Protein AF-D6PQS9-F1 (afdb_monomer_lite)

pLDDT: mean 86.81, std 10.28, range [48.81, 96.69]

Structure (mmCIF, N/CA/C/O backbone):
data_AF-D6PQS9-F1
#
_entry.id   AF-D6PQS9-F1
#
loop_
_atom_site.group_PDB
_atom_site.id
_atom_site.type_symbol
_atom_site.label_atom_id
_atom_site.label_alt_id
_atom_site.label_comp_id
_atom_site.label_asym_id
_atom_site.label_entity_id
_atom_site.label_seq_id
_atom_site.pdbx_PDB_ins_code
_atom_site.Cartn_x
_atom_site.Cartn_y
_atom_site.Cartn_z
_atom_site.occupancy
_atom_site.B_iso_or_equiv
_atom_site.auth_seq_id
_atom_site.auth_comp_id
_atom_site.auth_asym_id
_atom_site.auth_atom_id
_atom_site.pdbx_PDB_model_num
ATOM 1 N N . GLU A 1 1 ? -2.571 2.523 -13.203 1.00 84.38 1 GLU A N 1
ATOM 2 C CA . GLU A 1 1 ? -1.664 1.346 -13.172 1.00 84.38 1 GLU A CA 1
ATOM 3 C C . GLU A 1 1 ? -0.987 1.138 -11.820 1.00 84.38 1 GLU A C 1
ATOM 5 O O . GLU A 1 1 ? -1.383 0.202 -11.141 1.00 84.38 1 GLU A O 1
ATOM 10 N N . ALA A 1 2 ? 0.010 1.940 -11.409 1.00 90.00 2 ALA A N 1
ATOM 11 C CA . ALA A 1 2 ? 0.721 1.693 -10.142 1.00 90.00 2 ALA A CA 1
ATOM 12 C C . ALA A 1 2 ? -0.235 1.700 -8.936 1.00 90.00 2 ALA A C 1
ATOM 14 O O . ALA A 1 2 ? -0.229 0.766 -8.142 1.00 90.00 2 ALA A O 1
ATOM 15 N N . TYR A 1 3 ? -1.112 2.706 -8.867 1.00 93.56 3 TYR A N 1
ATOM 16 C CA . TYR A 1 3 ? -2.167 2.815 -7.857 1.00 93.56 3 TYR A CA 1
ATOM 17 C C . TYR A 1 3 ? -3.055 1.561 -7.791 1.00 93.56 3 TYR A C 1
ATOM 19 O O . TYR A 1 3 ? -3.141 0.922 -6.744 1.00 93.56 3 TYR A O 1
ATOM 27 N N . ASP A 1 4 ? -3.636 1.151 -8.921 1.00 94.06 4 ASP A N 1
ATOM 28 C CA . ASP A 1 4 ? -4.520 -0.022 -8.996 1.00 94.06 4 ASP A CA 1
ATOM 29 C C . ASP A 1 4 ? -3.786 -1.323 -8.659 1.00 94.06 4 ASP A C 1
ATOM 31 O O . ASP A 1 4 ? -4.332 -2.201 -7.995 1.00 94.06 4 ASP A O 1
ATOM 35 N N . SER A 1 5 ? -2.522 -1.431 -9.075 1.00 94.19 5 SER A N 1
ATOM 36 C CA . SER A 1 5 ? -1.673 -2.588 -8.785 1.00 94.19 5 SER A CA 1
ATOM 37 C C . SER A 1 5 ? -1.367 -2.692 -7.294 1.00 94.19 5 SER A C 1
ATOM 39 O O . SER A 1 5 ? -1.403 -3.789 -6.746 1.00 94.19 5 SER A O 1
ATOM 41 N N . ILE A 1 6 ? -1.109 -1.567 -6.617 1.00 95.69 6 ILE A N 1
ATOM 42 C CA . ILE A 1 6 ? -0.911 -1.524 -5.161 1.00 95.69 6 ILE A CA 1
ATOM 43 C C . ILE A 1 6 ? -2.211 -1.884 -4.438 1.00 95.69 6 ILE A C 1
ATOM 45 O O . ILE A 1 6 ? -2.184 -2.688 -3.508 1.00 95.69 6 ILE A O 1
ATOM 49 N N . LYS A 1 7 ? -3.350 -1.331 -4.874 1.00 95.69 7 LYS A N 1
ATOM 50 C CA . LYS A 1 7 ? -4.673 -1.654 -4.320 1.00 95.69 7 LYS A CA 1
ATOM 51 C C . LYS A 1 7 ? -4.958 -3.151 -4.424 1.00 95.69 7 LYS A C 1
ATOM 53 O O . LYS A 1 7 ? -5.260 -3.789 -3.419 1.00 95.69 7 LYS A O 1
ATOM 58 N N . HIS A 1 8 ? -4.782 -3.724 -5.613 1.00 94.19 8 HIS A N 1
ATOM 59 C CA . HIS A 1 8 ? -4.947 -5.156 -5.845 1.00 94.19 8 HIS A CA 1
ATOM 60 C C . HIS A 1 8 ? -3.976 -5.992 -4.997 1.00 94.19 8 HIS A C 1
ATOM 62 O O . HIS A 1 8 ? -4.395 -6.942 -4.339 1.00 94.19 8 HIS A O 1
ATOM 68 N N . LEU A 1 9 ? -2.694 -5.612 -4.952 1.00 95.00 9 LEU A N 1
ATOM 69 C CA . LEU A 1 9 ? -1.676 -6.287 -4.147 1.00 95.00 9 LEU A CA 1
ATOM 70 C C . LEU A 1 9 ? -2.082 -6.345 -2.670 1.00 95.00 9 LEU A C 1
ATOM 72 O O . LEU A 1 9 ? -2.135 -7.431 -2.099 1.00 95.00 9 LEU A O 1
ATOM 76 N N . LEU A 1 10 ? -2.397 -5.200 -2.061 1.00 94.94 10 LEU A N 1
ATOM 77 C CA . LEU A 1 10 ? -2.740 -5.121 -0.641 1.00 94.94 10 LEU A CA 1
ATOM 78 C C . LEU A 1 10 ? -3.997 -5.933 -0.310 1.00 94.94 10 LEU A C 1
ATOM 80 O O . LEU A 1 10 ? -4.000 -6.674 0.670 1.00 94.94 10 LEU A O 1
ATOM 84 N N . LEU A 1 11 ? -5.030 -5.858 -1.153 1.00 93.88 11 LEU A N 1
ATOM 85 C CA . LEU A 1 11 ? -6.258 -6.634 -0.964 1.00 93.88 11 LEU A CA 1
ATOM 86 C C . LEU A 1 11 ? -6.045 -8.140 -1.168 1.00 93.88 11 LEU A C 1
ATOM 88 O O . LEU A 1 11 ? -6.743 -8.938 -0.554 1.00 93.88 11 LEU A O 1
ATOM 92 N N . SER A 1 12 ? -5.079 -8.543 -1.995 1.00 92.31 12 SER A N 1
ATOM 93 C CA . SER A 1 12 ? -4.787 -9.959 -2.251 1.00 92.31 12 SER A CA 1
ATOM 94 C C . SER A 1 12 ? -3.942 -10.634 -1.162 1.00 92.31 12 SER A C 1
ATOM 96 O O . SER A 1 12 ? -4.096 -11.833 -0.935 1.00 92.31 12 SER A O 1
ATOM 98 N N . ILE A 1 13 ? -3.064 -9.888 -0.477 1.00 92.69 13 ILE A N 1
ATOM 99 C CA . ILE A 1 13 ? -2.200 -10.437 0.586 1.00 92.69 13 ILE A CA 1
ATOM 100 C C . ILE A 1 13 ? -2.856 -10.401 1.970 1.00 92.69 13 ILE A C 1
ATOM 102 O O . ILE A 1 13 ? -2.297 -10.951 2.920 1.00 92.69 13 ILE A O 1
ATOM 106 N N . ILE A 1 14 ? -4.018 -9.758 2.106 1.00 92.75 14 ILE A N 1
ATOM 107 C CA . ILE A 1 14 ? -4.758 -9.631 3.365 1.00 92.75 14 ILE A CA 1
ATOM 108 C C . ILE A 1 14 ? -6.064 -10.403 3.250 1.00 92.75 14 ILE A C 1
ATOM 110 O O . ILE A 1 14 ? -6.834 -10.213 2.311 1.00 92.75 14 ILE A O 1
ATOM 114 N N . LYS A 1 15 ? -6.312 -11.274 4.227 1.00 92.25 15 LYS A N 1
ATOM 115 C CA . LYS A 1 15 ? -7.519 -12.098 4.320 1.00 92.25 15 LYS A CA 1
ATOM 116 C C . LYS A 1 15 ? -8.781 -11.231 4.269 1.00 92.25 15 LYS A C 1
ATOM 118 O O . LYS A 1 15 ? -8.892 -10.254 4.996 1.00 92.25 15 LYS A O 1
ATOM 123 N N . THR A 1 16 ? -9.736 -11.606 3.424 1.00 88.69 16 THR A N 1
ATOM 124 C CA . THR A 1 16 ? -10.962 -10.835 3.145 1.00 88.69 16 THR A CA 1
ATOM 125 C C . THR A 1 16 ? -11.873 -10.645 4.357 1.00 88.69 16 THR A C 1
ATOM 127 O O . THR A 1 16 ? -12.639 -9.692 4.415 1.00 88.69 16 THR A O 1
ATOM 130 N N . ASP A 1 17 ? -11.806 -11.559 5.318 1.00 86.19 17 ASP A N 1
ATOM 131 C CA . ASP A 1 17 ? -12.649 -11.645 6.509 1.00 86.19 17 ASP A CA 1
ATOM 132 C C . ASP A 1 17 ? -12.051 -10.938 7.740 1.00 86.19 17 ASP A C 1
ATOM 134 O O . ASP A 1 17 ? -12.473 -11.199 8.865 1.00 86.19 17 ASP A O 1
ATOM 138 N N . THR A 1 18 ? -11.081 -10.034 7.550 1.00 90.56 18 THR A N 1
ATOM 139 C CA . THR A 1 18 ? -10.434 -9.309 8.656 1.00 90.56 18 THR A CA 1
ATOM 140 C C . THR A 1 18 ? -10.713 -7.807 8.650 1.00 90.56 18 THR A C 1
ATOM 142 O O . THR A 1 18 ? -11.067 -7.202 7.631 1.00 90.56 18 THR A O 1
ATOM 145 N N . GLU A 1 19 ? -10.535 -7.178 9.816 1.00 90.62 19 GLU A N 1
ATOM 146 C CA . GLU A 1 19 ? -10.692 -5.728 9.970 1.00 90.62 19 GLU A CA 1
ATOM 147 C C . GLU A 1 19 ? -9.679 -4.967 9.105 1.00 90.62 19 GLU A C 1
ATOM 149 O O . GLU A 1 19 ? -10.027 -3.960 8.497 1.00 90.62 19 GLU A O 1
ATOM 154 N N . GLU A 1 20 ? -8.456 -5.484 8.953 1.00 92.19 20 GLU A N 1
ATOM 155 C CA . GLU A 1 20 ? -7.412 -4.887 8.115 1.00 92.19 20 GLU A CA 1
ATOM 156 C C . GLU A 1 20 ? -7.814 -4.782 6.642 1.00 92.19 20 GLU A C 1
ATOM 158 O O . GLU A 1 20 ? -7.518 -3.777 5.991 1.00 92.19 20 GLU A O 1
ATOM 163 N N . HIS A 1 21 ? -8.509 -5.793 6.113 1.00 93.88 21 HIS A N 1
ATOM 164 C CA . HIS A 1 21 ? -9.005 -5.762 4.738 1.00 93.88 21 HIS A CA 1
ATOM 165 C C . HIS A 1 21 ? -10.070 -4.676 4.559 1.00 93.88 21 HIS A C 1
ATOM 167 O O . HIS A 1 21 ? -10.064 -3.944 3.565 1.00 93.88 21 HIS A O 1
ATOM 173 N N . SER A 1 22 ? -10.949 -4.531 5.554 1.00 92.94 22 SER A N 1
ATOM 174 C CA . SER A 1 22 ? -11.975 -3.485 5.574 1.00 92.94 22 SER A CA 1
ATOM 175 C C . SER A 1 22 ? -11.343 -2.093 5.645 1.00 92.94 22 SER A C 1
ATOM 177 O O . SER A 1 22 ? -11.665 -1.243 4.820 1.00 92.94 22 SER A O 1
ATOM 179 N N . ILE A 1 23 ? -10.376 -1.891 6.547 1.00 93.56 23 ILE A N 1
ATOM 180 C CA . ILE A 1 23 ? -9.624 -0.636 6.705 1.00 93.56 23 ILE A CA 1
ATOM 181 C C . ILE A 1 23 ? -8.978 -0.216 5.381 1.00 93.56 23 ILE A C 1
ATOM 183 O O . ILE A 1 23 ? -9.107 0.932 4.959 1.00 93.56 23 ILE A O 1
ATOM 187 N N . ILE A 1 24 ? -8.300 -1.139 4.694 1.00 94.62 24 ILE A N 1
ATOM 188 C CA . ILE A 1 24 ? -7.637 -0.837 3.418 1.00 94.62 24 ILE A CA 1
ATOM 189 C C . ILE A 1 24 ? -8.651 -0.517 2.324 1.00 94.62 24 ILE A C 1
ATOM 191 O O . ILE A 1 24 ? -8.446 0.423 1.556 1.00 94.62 24 ILE A O 1
ATOM 195 N N . THR A 1 25 ? -9.752 -1.264 2.266 1.00 95.62 25 THR A N 1
ATOM 196 C CA . THR A 1 25 ? -10.827 -1.021 1.298 1.00 95.62 25 THR A CA 1
ATOM 197 C C . THR A 1 25 ? -11.406 0.379 1.470 1.00 95.62 25 THR A C 1
ATOM 199 O O . THR A 1 25 ? -11.477 1.138 0.503 1.00 95.62 25 THR A O 1
ATOM 202 N N . VAL A 1 26 ? -11.755 0.739 2.705 1.00 95.38 26 VAL A N 1
ATOM 203 C CA . VAL A 1 26 ? -12.267 2.061 3.072 1.00 95.38 26 VAL A CA 1
ATOM 204 C C . VAL A 1 26 ? -11.253 3.149 2.729 1.00 95.38 26 VAL A C 1
ATOM 206 O O . VAL A 1 26 ? -11.604 4.142 2.097 1.00 95.38 26 VAL A O 1
ATOM 209 N N . PHE A 1 27 ? -9.980 2.955 3.071 1.00 95.50 27 PHE A N 1
ATOM 210 C CA . PHE A 1 27 ? -8.940 3.941 2.794 1.00 95.50 27 PHE A CA 1
ATOM 211 C C . PHE A 1 27 ? -8.792 4.231 1.292 1.00 95.50 27 PHE A C 1
ATOM 213 O O . PHE A 1 27 ? -8.753 5.393 0.884 1.00 95.50 27 PHE A O 1
ATOM 220 N N . PHE A 1 28 ? -8.781 3.196 0.444 1.00 96.62 28 PHE A N 1
ATOM 221 C CA . PHE A 1 28 ? -8.762 3.388 -1.009 1.00 96.62 28 PHE A CA 1
ATOM 222 C C . PHE A 1 28 ? -10.045 4.039 -1.533 1.00 96.62 28 PHE A C 1
ATOM 224 O O . PHE A 1 28 ? -9.963 4.885 -2.418 1.00 96.62 28 PHE A O 1
ATOM 231 N N . GLN A 1 29 ? -11.215 3.712 -0.977 1.00 96.25 29 GLN A N 1
ATOM 232 C CA . GLN A 1 29 ? -12.464 4.396 -1.331 1.00 96.25 29 GLN A CA 1
ATOM 233 C C . GLN A 1 29 ? -12.408 5.890 -0.996 1.00 96.25 29 GLN A C 1
ATOM 235 O O . GLN A 1 29 ? -12.844 6.708 -1.800 1.00 96.25 29 GLN A O 1
ATOM 240 N N . MET A 1 30 ? -11.834 6.271 0.148 1.00 94.81 30 MET A N 1
ATOM 241 C CA . MET A 1 30 ? -11.650 7.681 0.506 1.00 94.81 30 MET A CA 1
ATOM 242 C C . MET A 1 30 ? -10.723 8.403 -0.476 1.00 94.81 30 MET A C 1
ATOM 244 O O . MET A 1 30 ? -11.009 9.537 -0.864 1.00 94.81 30 MET A O 1
ATOM 248 N N . ILE A 1 31 ? -9.639 7.750 -0.908 1.00 95.81 31 ILE A N 1
ATOM 249 C CA . ILE A 1 31 ? -8.761 8.291 -1.952 1.00 95.81 31 ILE A CA 1
ATOM 250 C C . ILE A 1 31 ? -9.547 8.471 -3.255 1.00 95.81 31 ILE A C 1
ATOM 252 O O . ILE A 1 31 ? -9.572 9.582 -3.785 1.00 95.81 31 ILE A O 1
ATOM 256 N N . ASP A 1 32 ? -10.234 7.427 -3.725 1.00 96.62 32 ASP A N 1
ATOM 257 C CA . ASP A 1 32 ? -11.019 7.443 -4.965 1.00 96.62 32 ASP A CA 1
ATOM 258 C C . ASP A 1 32 ? -12.062 8.581 -4.944 1.00 96.62 32 ASP A C 1
ATOM 260 O O . ASP A 1 32 ? -12.127 9.384 -5.876 1.00 96.62 32 ASP A O 1
ATOM 264 N N . LEU A 1 33 ? -12.811 8.724 -3.845 1.00 96.69 33 LEU A N 1
ATOM 265 C CA . LEU A 1 33 ? -13.798 9.793 -3.654 1.00 96.69 33 LEU A CA 1
ATOM 266 C C . LEU A 1 33 ? -13.162 11.186 -3.634 1.00 96.69 33 LEU A C 1
ATOM 268 O O . LEU A 1 33 ? -13.712 12.126 -4.212 1.00 96.69 33 LEU A O 1
ATOM 272 N N . SER A 1 34 ? -12.001 11.342 -2.992 1.00 95.69 34 SER A N 1
ATOM 273 C CA . SER A 1 34 ? -11.293 12.627 -2.954 1.00 95.69 34 SER A CA 1
ATOM 274 C C . SER A 1 34 ? -10.763 13.049 -4.328 1.00 95.69 34 SER A C 1
ATOM 276 O O . SER A 1 34 ? -10.749 14.242 -4.629 1.00 95.69 34 SER A O 1
ATOM 278 N N . ILE A 1 35 ? -10.364 12.085 -5.168 1.00 94.88 35 ILE A N 1
ATOM 279 C CA . ILE A 1 35 ? -9.941 12.324 -6.552 1.00 94.88 35 ILE A CA 1
ATOM 280 C C . ILE A 1 35 ? -11.155 12.713 -7.394 1.00 94.88 35 ILE A C 1
ATOM 282 O O . ILE A 1 35 ? -11.113 13.736 -8.071 1.00 94.88 35 ILE A O 1
ATOM 286 N N . GLN A 1 36 ? -12.249 11.949 -7.304 1.00 96.44 36 GLN A N 1
ATOM 287 C CA . GLN A 1 36 ? -13.500 12.237 -8.019 1.00 96.44 36 GLN A CA 1
ATOM 288 C C . GLN A 1 36 ? -14.084 13.605 -7.655 1.00 96.44 36 GLN A C 1
ATOM 290 O O . GLN A 1 36 ? -14.639 14.285 -8.509 1.00 96.44 36 GLN A O 1
ATOM 295 N N . SER A 1 37 ? -13.939 14.014 -6.395 1.00 96.31 37 SER A N 1
ATOM 296 C CA . SER A 1 37 ? -14.409 15.311 -5.898 1.00 96.31 37 SER A CA 1
ATOM 297 C C . SER A 1 37 ? -13.386 16.442 -6.082 1.00 96.31 37 SER A C 1
ATOM 299 O O . SER A 1 37 ? -13.583 17.518 -5.524 1.00 96.31 37 SER A O 1
ATOM 301 N N . GLU A 1 38 ? -12.269 16.196 -6.779 1.00 94.56 38 GLU A N 1
ATOM 302 C CA . GLU A 1 38 ? -11.183 17.160 -7.035 1.00 94.56 38 GLU A CA 1
ATOM 303 C C . GLU A 1 38 ? -10.578 17.802 -5.767 1.00 94.56 38 GLU A C 1
ATOM 305 O O . GLU A 1 38 ? -10.017 18.899 -5.787 1.00 94.56 38 GLU A O 1
ATOM 310 N N . ASN A 1 39 ? -10.657 17.107 -4.631 1.00 94.81 39 ASN A N 1
ATOM 311 C CA . ASN A 1 39 ? -10.220 17.607 -3.327 1.00 94.81 39 ASN A CA 1
ATOM 312 C C . ASN A 1 39 ? -9.005 16.858 -2.763 1.00 94.81 39 ASN A C 1
ATOM 314 O O . ASN A 1 39 ? -8.602 17.132 -1.636 1.00 94.81 39 ASN A O 1
ATOM 318 N N . PHE A 1 40 ? -8.374 15.973 -3.542 1.00 94.44 40 PHE A N 1
ATOM 319 C CA . PHE A 1 40 ? -7.239 15.152 -3.099 1.00 94.44 40 PHE A CA 1
ATOM 320 C C . PHE A 1 40 ? -6.146 15.955 -2.371 1.00 94.44 40 PHE A C 1
ATOM 322 O O . PHE A 1 40 ? -5.771 15.601 -1.260 1.00 94.44 40 PHE A O 1
ATOM 329 N N . VAL A 1 41 ? -5.684 17.075 -2.941 1.00 94.00 41 VAL A N 1
ATOM 330 C CA . VAL A 1 41 ? -4.609 17.911 -2.356 1.00 94.00 41 VAL A CA 1
ATOM 331 C C . VAL A 1 41 ? -5.060 18.657 -1.092 1.00 94.00 41 VAL A C 1
ATOM 333 O O . VAL A 1 41 ? -4.236 19.043 -0.268 1.00 94.00 41 VAL A O 1
ATOM 336 N N . LYS A 1 42 ? -6.370 18.862 -0.912 1.00 94.44 42 LYS A N 1
ATOM 337 C CA . LYS A 1 42 ? -6.920 19.445 0.320 1.00 94.44 42 LYS A CA 1
ATOM 338 C C . LYS A 1 42 ? -7.016 18.388 1.417 1.00 94.44 42 LYS A C 1
ATOM 340 O O . LYS A 1 42 ? -6.674 18.662 2.562 1.00 94.44 42 LYS A O 1
ATOM 345 N N . THR A 1 43 ? -7.449 17.179 1.063 1.00 93.62 43 THR A N 1
ATOM 346 C CA . THR A 1 43 ? -7.646 16.065 1.998 1.00 93.62 43 THR A CA 1
ATOM 347 C C . THR A 1 43 ? -6.327 15.425 2.436 1.00 93.62 43 THR A C 1
ATOM 349 O O . THR A 1 43 ? -6.186 15.057 3.605 1.00 93.62 43 THR A O 1
ATOM 352 N N . PHE A 1 44 ? -5.361 15.308 1.522 1.00 95.94 44 PHE A N 1
ATOM 353 C CA . PHE A 1 44 ? -4.125 14.558 1.721 1.00 95.94 44 PHE A CA 1
ATOM 354 C C . PHE A 1 44 ? -2.863 15.393 1.504 1.00 95.94 44 PHE A C 1
ATOM 356 O O . PHE A 1 44 ? -2.758 16.228 0.605 1.00 95.94 44 PHE A O 1
ATOM 363 N N . ARG A 1 45 ? -1.851 15.067 2.304 1.00 94.56 45 ARG A N 1
ATOM 364 C CA . ARG A 1 45 ? -0.511 15.643 2.290 1.00 94.56 45 ARG A CA 1
ATOM 365 C C . ARG A 1 45 ? 0.351 15.013 1.208 1.00 94.56 45 ARG A C 1
ATOM 367 O O . ARG A 1 45 ? 0.974 13.966 1.399 1.00 94.56 45 ARG A O 1
ATOM 374 N N . VAL A 1 46 ? 0.399 15.681 0.059 1.00 93.44 46 VAL A N 1
ATOM 375 C CA . VAL A 1 46 ? 1.187 15.267 -1.115 1.00 93.44 46 VAL A CA 1
ATOM 376 C C . VAL A 1 46 ? 2.690 15.195 -0.796 1.00 93.44 46 VAL A C 1
ATOM 378 O O . VAL A 1 46 ? 3.395 14.358 -1.356 1.00 93.44 46 VAL A O 1
ATOM 381 N N . ASP A 1 47 ? 3.175 15.989 0.165 1.00 93.50 47 ASP A N 1
ATOM 382 C CA . ASP A 1 47 ? 4.556 15.963 0.669 1.00 93.50 47 ASP A CA 1
ATOM 383 C C . ASP A 1 47 ? 4.959 14.621 1.301 1.00 93.50 47 ASP A C 1
ATOM 385 O O . ASP A 1 47 ? 6.148 14.313 1.376 1.00 93.50 47 ASP A O 1
ATOM 389 N N . LEU A 1 48 ? 3.993 13.790 1.708 1.00 94.50 48 LEU A N 1
ATOM 390 C CA . LEU A 1 48 ? 4.256 12.453 2.239 1.00 94.50 48 LEU A CA 1
ATOM 391 C C . LEU A 1 48 ? 4.198 11.329 1.209 1.00 94.50 48 LEU A C 1
ATOM 393 O O . LEU A 1 48 ? 4.589 10.204 1.536 1.00 94.50 48 LEU A O 1
ATOM 397 N N . LEU A 1 49 ? 3.785 11.602 -0.031 1.00 93.00 49 LEU A N 1
ATOM 398 C CA . LEU A 1 49 ? 3.803 10.591 -1.089 1.00 93.00 49 LEU A CA 1
ATOM 399 C C . LEU A 1 49 ? 5.189 9.958 -1.297 1.00 93.00 49 LEU A C 1
ATOM 401 O O . LEU A 1 49 ? 5.227 8.736 -1.422 1.00 93.00 49 LEU A O 1
ATOM 405 N N . PRO A 1 50 ? 6.323 10.693 -1.255 1.00 93.12 50 PRO A N 1
ATOM 406 C CA . PRO A 1 50 ? 7.649 10.077 -1.344 1.00 93.12 50 PRO A CA 1
ATOM 407 C C . PRO A 1 50 ? 7.909 9.052 -0.232 1.00 93.12 50 PRO A C 1
ATOM 409 O O . PRO A 1 50 ? 8.411 7.963 -0.491 1.00 93.12 50 PRO A O 1
ATOM 412 N N . LYS A 1 51 ? 7.493 9.349 1.004 1.00 94.69 51 LYS A N 1
ATOM 413 C CA . LYS A 1 51 ? 7.656 8.444 2.152 1.00 94.69 51 LYS A CA 1
ATOM 414 C C . LYS A 1 51 ? 6.770 7.200 2.032 1.00 94.69 51 LYS A C 1
ATOM 416 O O . LYS A 1 51 ? 7.198 6.088 2.352 1.00 94.69 51 LYS A O 1
ATOM 421 N N . ILE A 1 52 ? 5.533 7.376 1.565 1.00 95.12 52 ILE A N 1
ATOM 422 C CA . ILE A 1 52 ? 4.617 6.267 1.265 1.00 95.12 52 ILE A CA 1
ATOM 423 C C . ILE A 1 52 ? 5.213 5.394 0.160 1.00 95.12 52 ILE A C 1
ATOM 425 O O . ILE A 1 52 ? 5.271 4.175 0.302 1.00 95.12 52 ILE A O 1
ATOM 429 N N . TYR A 1 53 ? 5.728 6.016 -0.896 1.00 93.19 53 TYR A N 1
ATOM 430 C CA . TYR A 1 53 ? 6.387 5.347 -2.007 1.00 93.19 53 TYR A CA 1
ATOM 431 C C . TYR A 1 53 ? 7.606 4.528 -1.564 1.00 93.19 53 TYR A C 1
ATOM 433 O O . TYR A 1 53 ? 7.688 3.352 -1.903 1.00 93.19 53 TYR A O 1
ATOM 441 N N . GLU A 1 54 ? 8.499 5.076 -0.737 1.00 94.31 54 GLU A N 1
ATOM 442 C CA . GLU A 1 54 ? 9.632 4.325 -0.170 1.00 94.31 54 GLU A CA 1
ATOM 443 C C . GLU A 1 54 ? 9.174 3.120 0.664 1.00 94.31 54 GLU A C 1
ATOM 445 O O . GLU A 1 54 ? 9.787 2.050 0.639 1.00 94.31 54 GLU A O 1
ATOM 450 N N . THR A 1 55 ? 8.082 3.276 1.414 1.00 95.94 55 THR A N 1
ATOM 451 C CA . THR A 1 55 ? 7.518 2.195 2.234 1.00 95.94 55 THR A CA 1
ATOM 452 C C . THR A 1 55 ? 6.904 1.101 1.356 1.00 95.94 55 THR A C 1
ATOM 454 O O . THR A 1 55 ? 7.113 -0.086 1.607 1.00 95.94 55 THR A O 1
ATOM 457 N N . LEU A 1 56 ? 6.217 1.483 0.277 1.00 95.56 56 LEU A N 1
ATOM 458 C CA . LEU A 1 56 ? 5.671 0.562 -0.720 1.00 95.56 56 LEU A CA 1
ATOM 459 C C . LEU A 1 56 ? 6.772 -0.158 -1.504 1.00 95.56 56 LEU A C 1
ATOM 461 O O . LEU A 1 56 ? 6.672 -1.363 -1.712 1.00 95.56 56 LEU A O 1
ATOM 465 N N . GLN A 1 57 ? 7.847 0.536 -1.883 1.00 94.62 57 GLN A N 1
ATOM 466 C CA . GLN A 1 57 ? 9.022 -0.084 -2.497 1.00 94.62 57 GLN A CA 1
ATOM 467 C C . GLN A 1 57 ? 9.614 -1.168 -1.592 1.00 94.62 57 GLN A C 1
ATOM 469 O O . GLN A 1 57 ? 9.883 -2.272 -2.060 1.00 94.62 57 GLN A O 1
ATOM 474 N N . LYS A 1 58 ? 9.770 -0.888 -0.289 1.00 94.88 58 LYS A N 1
ATOM 475 C CA . LYS A 1 58 ? 10.237 -1.882 0.693 1.00 94.88 58 LYS A CA 1
ATOM 476 C C . LYS A 1 58 ? 9.295 -3.082 0.768 1.00 94.88 58 LYS A C 1
ATOM 478 O O . LYS A 1 58 ? 9.768 -4.214 0.757 1.00 94.88 58 LYS A O 1
ATOM 483 N N . LEU A 1 59 ? 7.981 -2.848 0.810 1.00 95.38 59 LEU A N 1
ATOM 484 C CA . LEU A 1 59 ? 6.979 -3.916 0.840 1.00 95.38 59 LEU A CA 1
ATOM 485 C C . LEU A 1 59 ? 7.081 -4.813 -0.397 1.00 95.38 59 LEU A C 1
ATOM 487 O O . LEU A 1 59 ? 7.197 -6.029 -0.277 1.00 95.38 59 LEU A O 1
ATOM 491 N N . VAL A 1 60 ? 7.056 -4.211 -1.584 1.00 94.81 60 VAL A N 1
ATOM 492 C CA . VAL A 1 60 ? 7.106 -4.944 -2.851 1.00 94.81 60 VAL A CA 1
ATOM 493 C C . VAL A 1 60 ? 8.449 -5.662 -3.011 1.00 94.81 60 VAL A C 1
ATOM 495 O O . VAL A 1 60 ? 8.469 -6.797 -3.477 1.00 94.81 60 VAL A O 1
ATOM 498 N N . GLY A 1 61 ? 9.552 -5.062 -2.555 1.00 93.44 61 GLY A N 1
ATOM 499 C CA . GLY A 1 61 ? 10.865 -5.707 -2.500 1.00 93.44 61 GLY A CA 1
ATOM 500 C C . GLY A 1 61 ? 10.874 -6.964 -1.628 1.00 93.44 61 GLY A C 1
ATOM 501 O O . GLY A 1 61 ? 11.360 -7.998 -2.071 1.00 93.44 61 GLY A O 1
ATOM 502 N N . LEU A 1 62 ? 10.264 -6.916 -0.436 1.00 93.19 62 LEU A N 1
ATOM 503 C CA . LEU A 1 62 ? 10.134 -8.088 0.444 1.00 93.19 62 LEU A CA 1
ATOM 504 C C . LEU A 1 62 ? 9.271 -9.200 -0.169 1.00 93.19 62 LEU A C 1
ATOM 506 O O . LEU A 1 62 ? 9.547 -10.377 0.041 1.00 93.19 62 LEU A O 1
ATOM 510 N N . LEU A 1 63 ? 8.223 -8.841 -0.913 1.00 91.50 63 LEU A N 1
ATOM 511 C CA . LEU A 1 63 ? 7.359 -9.814 -1.592 1.00 91.50 63 LEU A CA 1
ATOM 512 C C . LEU A 1 63 ? 8.017 -10.433 -2.832 1.00 91.50 63 LEU A C 1
ATOM 514 O O . LEU A 1 63 ? 7.616 -11.519 -3.250 1.00 91.50 63 LEU A O 1
ATOM 518 N N . ASN A 1 64 ? 8.994 -9.738 -3.415 1.00 90.38 64 ASN A N 1
ATOM 519 C CA . ASN A 1 64 ? 9.768 -10.189 -4.566 1.00 90.38 64 ASN A CA 1
ATOM 520 C C . ASN A 1 64 ? 11.005 -11.024 -4.177 1.00 90.38 64 ASN A C 1
ATOM 522 O O . ASN A 1 64 ? 11.647 -11.593 -5.055 1.00 90.38 64 ASN A O 1
ATOM 526 N N . ASP A 1 65 ? 11.351 -11.086 -2.888 1.00 87.38 65 ASP A N 1
ATOM 527 C CA . ASP A 1 65 ? 12.455 -11.899 -2.372 1.00 87.38 65 ASP A CA 1
ATOM 528 C C . ASP A 1 65 ? 12.092 -13.398 -2.387 1.00 87.38 65 ASP A C 1
ATOM 530 O O . ASP A 1 65 ? 10.944 -13.792 -2.154 1.00 87.38 65 ASP A O 1
ATOM 534 N N . GLU A 1 66 ? 13.085 -14.255 -2.632 1.00 78.12 66 GLU A N 1
ATOM 535 C CA . GLU A 1 66 ? 12.934 -15.712 -2.601 1.00 78.12 66 GLU A CA 1
ATOM 536 C C . GLU A 1 66 ? 12.584 -16.197 -1.187 1.00 78.12 66 GLU A C 1
ATOM 538 O O . GLU A 1 66 ? 11.781 -17.119 -1.010 1.00 78.12 66 GLU A O 1
ATOM 543 N N . LYS A 1 67 ? 13.157 -15.551 -0.160 1.00 81.19 67 LYS A N 1
ATOM 544 C CA . LYS A 1 67 ? 12.914 -15.871 1.252 1.00 81.19 67 LYS A CA 1
ATOM 545 C C . LY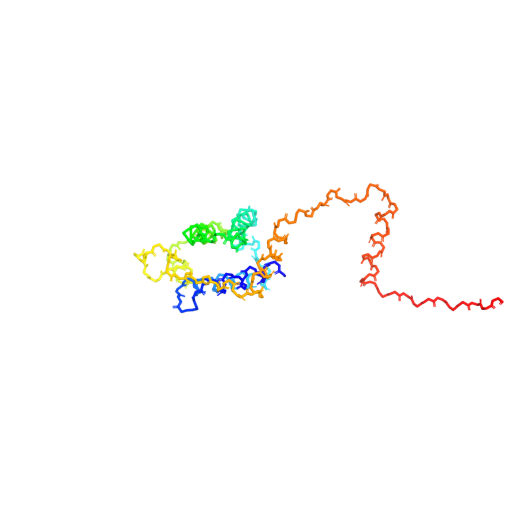S A 1 67 ? 11.974 -14.853 1.881 1.00 81.19 67 LYS A C 1
ATOM 547 O O . LYS A 1 67 ? 12.390 -13.829 2.416 1.00 81.19 67 LYS A O 1
ATOM 552 N N . LYS A 1 68 ? 10.686 -15.185 1.875 1.00 80.31 68 LYS A N 1
ATOM 553 C CA . LYS A 1 68 ? 9.635 -14.330 2.437 1.00 80.31 68 LYS A CA 1
ATOM 554 C C . LYS A 1 68 ? 9.716 -14.309 3.960 1.00 80.31 68 LYS A C 1
ATOM 556 O O . LYS A 1 68 ? 9.368 -15.281 4.628 1.00 80.31 68 LYS A O 1
ATOM 561 N N . ASP A 1 69 ? 10.130 -13.174 4.508 1.00 83.81 69 ASP A N 1
ATOM 562 C CA . ASP A 1 69 ? 10.065 -12.902 5.942 1.00 83.81 69 ASP A CA 1
ATOM 563 C C . ASP A 1 69 ? 8.705 -12.275 6.280 1.00 83.81 69 ASP A C 1
ATOM 565 O O . ASP A 1 69 ? 8.508 -11.060 6.180 1.00 83.81 69 ASP A O 1
ATOM 569 N N . GLY A 1 70 ? 7.748 -13.120 6.674 1.00 84.81 70 GLY A N 1
ATOM 570 C CA . GLY A 1 70 ? 6.400 -12.680 7.039 1.00 84.81 70 GLY A CA 1
ATOM 571 C C . GLY A 1 70 ? 6.389 -11.639 8.164 1.00 84.81 70 GLY A C 1
ATOM 572 O O . GLY A 1 70 ? 5.583 -10.714 8.120 1.00 84.81 70 GLY A O 1
ATOM 573 N N . GLY A 1 71 ? 7.322 -11.719 9.120 1.00 88.06 71 GLY A N 1
ATOM 574 C CA . GLY A 1 71 ? 7.437 -10.741 10.203 1.00 88.06 71 GLY A CA 1
ATOM 575 C C . GLY A 1 71 ? 7.843 -9.359 9.693 1.00 88.06 71 GLY A C 1
ATOM 576 O O . GLY A 1 71 ? 7.260 -8.350 10.090 1.00 88.06 71 GLY A O 1
ATOM 577 N N . ARG A 1 72 ? 8.784 -9.292 8.743 1.00 91.38 72 ARG A N 1
ATOM 578 C CA . ARG A 1 72 ? 9.137 -8.021 8.085 1.00 91.38 72 ARG A CA 1
ATOM 579 C C . ARG A 1 72 ? 7.985 -7.454 7.267 1.00 91.38 72 ARG A C 1
ATOM 581 O O . ARG A 1 72 ? 7.775 -6.245 7.310 1.00 91.38 72 ARG A O 1
ATOM 588 N N . VAL A 1 73 ? 7.230 -8.298 6.560 1.00 92.81 73 VAL A N 1
ATOM 589 C CA . VAL A 1 73 ? 6.047 -7.853 5.803 1.00 92.81 73 VAL A CA 1
ATOM 590 C C . VAL A 1 73 ? 5.012 -7.229 6.746 1.00 92.81 73 VAL A C 1
ATOM 592 O O . VAL A 1 73 ? 4.535 -6.131 6.463 1.00 92.81 73 VAL A O 1
ATOM 595 N N . VAL A 1 74 ? 4.732 -7.864 7.894 1.00 93.12 74 VAL A N 1
ATOM 596 C CA . VAL A 1 74 ? 3.861 -7.301 8.946 1.00 93.12 74 VAL A CA 1
ATOM 597 C C . VAL A 1 74 ? 4.358 -5.922 9.382 1.00 93.12 74 VAL A C 1
ATOM 599 O O . VAL A 1 74 ? 3.592 -4.961 9.352 1.00 93.12 74 VAL A O 1
ATOM 602 N N . ASN A 1 75 ? 5.640 -5.798 9.730 1.00 93.31 75 ASN A N 1
ATOM 603 C CA . ASN A 1 75 ? 6.207 -4.540 10.226 1.00 93.31 75 ASN A CA 1
ATOM 604 C C . ASN A 1 75 ? 6.110 -3.404 9.195 1.00 93.31 75 ASN A C 1
ATOM 606 O O . ASN A 1 75 ? 5.815 -2.258 9.546 1.00 93.31 75 ASN A O 1
ATOM 610 N N . VAL A 1 76 ? 6.341 -3.707 7.913 1.00 95.19 76 VAL A N 1
ATOM 611 C CA . VAL A 1 76 ? 6.220 -2.715 6.836 1.00 95.19 76 VAL A CA 1
ATOM 612 C C . VAL A 1 76 ? 4.761 -2.317 6.614 1.00 95.19 76 VAL A C 1
ATOM 614 O O . VAL A 1 76 ? 4.492 -1.129 6.451 1.00 95.19 76 VAL A O 1
ATOM 617 N N . LEU A 1 77 ? 3.811 -3.257 6.664 1.00 94.69 77 LEU A N 1
ATOM 618 C CA . LEU A 1 77 ? 2.380 -2.943 6.556 1.00 94.69 77 LEU A CA 1
ATOM 619 C C . LEU A 1 77 ? 1.877 -2.103 7.734 1.00 94.69 77 LEU A C 1
ATOM 621 O O . LEU A 1 77 ? 1.143 -1.142 7.518 1.00 94.69 77 LEU A O 1
ATOM 625 N N . GLN A 1 78 ? 2.322 -2.394 8.956 1.00 93.25 78 GLN A N 1
ATOM 626 C CA . GLN A 1 78 ? 2.029 -1.566 10.130 1.00 93.25 78 GLN A CA 1
ATOM 627 C C . GLN A 1 78 ? 2.590 -0.149 9.976 1.00 93.25 78 GLN A C 1
ATOM 629 O O . GLN A 1 78 ? 1.877 0.824 10.215 1.00 93.25 78 GLN A O 1
ATOM 634 N N . SER A 1 79 ? 3.837 -0.028 9.507 1.00 94.56 79 SER A N 1
ATOM 635 C CA . SER A 1 79 ? 4.463 1.272 9.236 1.00 94.56 79 SER A CA 1
ATOM 636 C C . SER A 1 79 ? 3.691 2.052 8.168 1.00 94.56 79 SER A C 1
ATOM 638 O O . SER A 1 79 ? 3.450 3.250 8.314 1.00 94.56 79 SER A O 1
ATOM 640 N N . LEU A 1 80 ? 3.271 1.372 7.096 1.00 95.31 80 LEU A N 1
ATOM 641 C CA . LEU A 1 80 ? 2.480 1.964 6.021 1.00 95.31 80 LEU A CA 1
ATOM 642 C C . LEU A 1 80 ? 1.120 2.446 6.533 1.00 95.31 80 LEU A C 1
ATOM 644 O O . LEU A 1 80 ? 0.730 3.573 6.238 1.00 95.31 80 LEU A O 1
ATOM 648 N N . TYR A 1 81 ? 0.431 1.627 7.326 1.00 93.44 81 TYR A N 1
ATOM 649 C CA . TYR A 1 81 ? -0.838 1.979 7.957 1.00 93.44 81 TYR A CA 1
ATOM 650 C C . TYR A 1 81 ? -0.702 3.201 8.872 1.00 93.44 81 TYR A C 1
ATOM 652 O O . TYR A 1 81 ? -1.533 4.108 8.813 1.00 93.44 81 TYR A O 1
ATOM 660 N N . GLU A 1 82 ? 0.356 3.273 9.681 1.00 91.75 82 GLU A N 1
ATOM 661 C CA . GLU A 1 82 ? 0.591 4.416 10.562 1.00 91.75 82 GLU A CA 1
ATOM 662 C C . GLU A 1 82 ? 0.824 5.702 9.759 1.00 91.75 82 GLU A C 1
ATOM 664 O O . GLU A 1 82 ? 0.227 6.739 10.055 1.00 91.75 82 GLU A O 1
ATOM 669 N N . ILE A 1 83 ? 1.636 5.642 8.700 1.00 93.62 83 ILE A N 1
ATOM 670 C CA . ILE A 1 83 ? 1.853 6.789 7.808 1.00 93.62 83 ILE A CA 1
ATOM 671 C C . ILE A 1 83 ? 0.529 7.202 7.149 1.00 93.62 83 ILE A C 1
ATOM 673 O O . ILE A 1 83 ? 0.177 8.382 7.175 1.00 93.62 83 ILE A O 1
ATOM 677 N N . ALA A 1 84 ? -0.219 6.241 6.607 1.00 92.38 84 ALA A N 1
ATOM 678 C CA . ALA A 1 84 ? -1.471 6.464 5.890 1.00 92.38 84 ALA A CA 1
ATOM 679 C C . ALA A 1 84 ? -2.574 7.074 6.772 1.00 92.38 84 ALA A C 1
ATOM 681 O O . ALA A 1 84 ? -3.275 7.984 6.343 1.00 92.38 84 ALA A O 1
ATOM 682 N N . THR A 1 85 ? -2.716 6.622 8.017 1.00 90.06 85 THR A N 1
ATOM 683 C CA . THR A 1 85 ? -3.817 7.058 8.893 1.00 90.06 85 THR A CA 1
ATOM 684 C C . THR A 1 85 ? -3.461 8.259 9.764 1.00 90.06 85 THR A C 1
ATOM 686 O O . THR A 1 85 ? -4.282 9.158 9.934 1.00 90.06 85 THR A O 1
ATOM 689 N N . ARG A 1 86 ? -2.240 8.315 10.314 1.00 88.44 86 ARG A N 1
ATOM 690 C CA . ARG A 1 86 ? -1.839 9.361 11.275 1.00 88.44 86 ARG A CA 1
ATOM 691 C C . ARG A 1 86 ? -1.202 10.569 10.611 1.00 88.44 86 ARG A C 1
ATOM 693 O O . ARG A 1 86 ? -1.244 11.660 11.175 1.00 88.44 86 ARG A O 1
ATOM 700 N N . GLN A 1 87 ? -0.543 10.370 9.471 1.00 91.88 87 GLN A N 1
ATOM 701 C CA . GLN A 1 87 ? 0.294 11.403 8.868 1.00 91.88 87 GLN A CA 1
ATOM 702 C C . GLN A 1 87 ? -0.248 11.874 7.520 1.00 91.88 87 GLN A C 1
ATOM 704 O O . GLN A 1 87 ? -0.086 13.047 7.212 1.00 91.88 87 GLN A O 1
ATOM 709 N N . PHE A 1 88 ? -0.861 11.015 6.711 1.00 94.69 88 PHE A N 1
ATOM 710 C CA . PHE A 1 88 ? -1.176 11.368 5.328 1.00 94.69 88 PHE A CA 1
ATOM 711 C C . PHE A 1 88 ? -2.336 12.359 5.175 1.00 94.69 88 PHE A C 1
ATOM 713 O O . PHE A 1 88 ? -2.355 13.107 4.205 1.00 94.69 88 PHE A O 1
ATOM 720 N N . PHE A 1 89 ? -3.268 12.428 6.123 1.00 93.88 89 PHE A N 1
ATOM 721 C CA . PHE A 1 89 ? -4.325 13.442 6.105 1.00 93.88 89 PHE A CA 1
ATOM 722 C C . PHE A 1 89 ? -3.776 14.838 6.431 1.00 93.88 89 PHE A C 1
ATOM 724 O O . PHE A 1 89 ? -2.907 14.992 7.293 1.00 93.88 89 PHE A O 1
ATOM 731 N N . THR A 1 90 ? -4.294 15.862 5.747 1.00 91.88 90 THR A N 1
ATOM 732 C CA . THR A 1 90 ? -3.969 17.272 6.028 1.00 91.88 90 THR A CA 1
ATOM 733 C C . THR A 1 90 ? -4.490 17.685 7.400 1.00 91.88 90 THR A C 1
ATOM 735 O O . THR A 1 90 ? -3.768 18.279 8.201 1.00 91.88 90 THR A O 1
ATOM 738 N N . GLU A 1 91 ? -5.739 17.327 7.692 1.00 90.12 91 GLU A N 1
ATOM 739 C CA . GLU A 1 91 ? -6.339 17.517 9.005 1.00 90.12 91 GLU A CA 1
ATOM 740 C C . GLU A 1 91 ? -5.967 16.353 9.920 1.00 90.12 91 GLU A C 1
ATOM 742 O O . GLU A 1 91 ? -6.109 15.179 9.566 1.00 90.12 91 GLU A O 1
ATOM 747 N N . LYS A 1 92 ? -5.495 16.672 11.128 1.00 86.44 92 LYS A N 1
ATOM 748 C CA . LYS A 1 92 ? -5.203 15.653 12.135 1.00 86.44 92 LYS A CA 1
ATOM 749 C C . LYS A 1 92 ? -6.512 15.035 12.608 1.00 86.44 92 LYS A C 1
ATOM 751 O O . LYS A 1 92 ? -7.280 15.688 13.309 1.00 86.44 92 LYS A O 1
ATOM 756 N N . LYS A 1 93 ? -6.723 13.767 12.267 1.00 85.38 93 LYS A N 1
ATOM 757 C CA . LYS A 1 93 ? -7.870 12.999 12.747 1.00 85.38 93 LYS A CA 1
ATOM 758 C C . LYS A 1 93 ? -7.608 12.456 14.149 1.00 85.38 93 LYS A C 1
ATOM 760 O O . LYS A 1 93 ? -6.533 11.915 14.428 1.00 85.38 93 LYS A O 1
ATOM 765 N N . THR A 1 94 ? -8.585 12.596 15.038 1.00 85.50 94 THR A N 1
ATOM 766 C CA . THR A 1 94 ? -8.565 11.920 16.341 1.00 85.50 94 THR A CA 1
ATOM 767 C C . THR A 1 94 ? -8.815 10.422 16.162 1.00 85.50 94 THR A C 1
ATOM 769 O O . THR A 1 94 ? -9.328 9.978 15.134 1.00 85.50 94 THR A O 1
ATOM 772 N N . THR A 1 95 ? -8.471 9.615 17.169 1.00 82.94 95 THR A N 1
ATOM 773 C CA . THR A 1 95 ? -8.744 8.167 17.138 1.00 82.94 95 THR A CA 1
ATOM 774 C C . THR A 1 95 ? -10.240 7.877 16.957 1.00 82.94 95 THR A C 1
ATOM 776 O O . THR A 1 95 ? -10.595 6.963 16.224 1.00 82.94 95 THR A O 1
ATOM 779 N N . GLU A 1 96 ? -11.116 8.686 17.558 1.00 84.19 96 GLU A N 1
ATOM 780 C CA . GLU A 1 96 ? -12.574 8.566 17.413 1.00 84.19 96 GLU A CA 1
ATOM 781 C C . GLU A 1 96 ? -13.036 8.833 15.976 1.00 84.19 96 GLU A C 1
ATOM 783 O O . GLU A 1 96 ? -13.845 8.083 15.436 1.00 84.19 96 GLU A O 1
ATOM 788 N N . GLN A 1 97 ? -12.486 9.863 15.325 1.00 86.50 97 GLN A N 1
ATOM 789 C CA . GLN A 1 97 ? -12.793 10.165 13.925 1.00 86.50 97 GLN A CA 1
ATOM 790 C C . GLN A 1 97 ? -12.340 9.037 12.998 1.00 86.50 97 GLN A C 1
ATOM 792 O O . GLN A 1 97 ? -13.109 8.603 12.146 1.00 86.50 97 GLN A O 1
ATOM 797 N N . LEU A 1 98 ? -11.126 8.516 13.203 1.00 86.00 98 LEU A N 1
ATOM 798 C CA . LEU A 1 98 ? -10.631 7.371 12.438 1.00 86.00 98 LEU A CA 1
ATOM 799 C C . LEU A 1 98 ? -11.498 6.122 12.662 1.00 86.00 98 LEU A C 1
ATOM 801 O O . LEU A 1 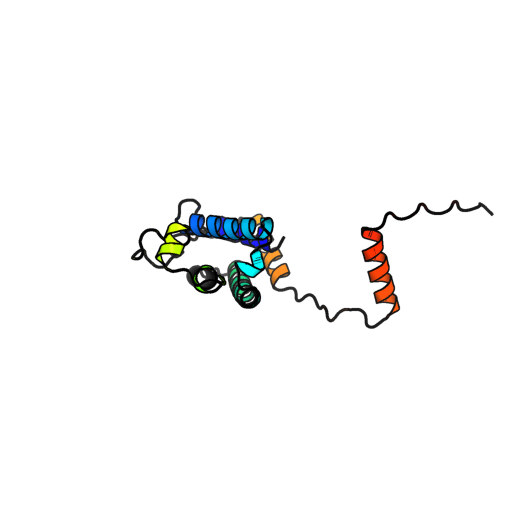98 ? -11.757 5.389 11.712 1.00 86.00 98 LEU A O 1
ATOM 805 N N . SER A 1 99 ? -11.996 5.904 13.881 1.00 85.62 99 SER A N 1
ATOM 806 C CA . SER A 1 99 ? -12.906 4.795 14.187 1.00 85.62 99 SER A CA 1
ATOM 807 C C . SER A 1 99 ? -14.256 4.936 13.498 1.00 85.62 99 SER A C 1
ATOM 809 O O . SER A 1 99 ? -14.748 3.964 12.929 1.00 85.62 99 SER A O 1
ATOM 811 N N . ASN A 1 100 ? -14.845 6.133 13.510 1.00 86.69 100 ASN A N 1
ATOM 812 C CA . ASN A 1 100 ? -16.111 6.403 12.824 1.00 86.69 100 ASN A CA 1
ATOM 813 C C . ASN A 1 100 ? -15.985 6.232 11.307 1.00 86.69 100 ASN A C 1
ATOM 815 O O . ASN A 1 100 ? -16.929 5.805 10.649 1.00 86.69 100 ASN A O 1
ATOM 819 N N . GLU A 1 101 ? -14.810 6.536 10.763 1.00 87.56 101 GLU A N 1
ATOM 820 C CA . GLU A 1 101 ? -14.497 6.347 9.350 1.00 87.56 101 GLU A CA 1
ATOM 821 C C . GLU A 1 101 ? -14.123 4.904 9.008 1.00 87.56 101 GLU A C 1
ATOM 823 O O . GLU A 1 101 ? -13.964 4.605 7.836 1.00 87.56 101 GLU A O 1
ATOM 828 N N . GLY A 1 102 ? -14.004 3.996 9.983 1.00 86.94 102 GLY A N 1
ATOM 829 C CA . GLY A 1 102 ? -13.626 2.600 9.740 1.00 86.94 102 GLY A CA 1
ATOM 830 C C . GLY A 1 102 ? -12.139 2.402 9.425 1.00 86.94 102 GLY A C 1
ATOM 831 O O . GLY A 1 102 ? -11.767 1.404 8.814 1.00 86.94 102 GLY A O 1
ATOM 832 N N . LEU A 1 103 ? -11.288 3.347 9.832 1.00 88.62 103 LEU A N 1
ATOM 833 C CA . LEU A 1 103 ? -9.836 3.321 9.639 1.00 88.62 103 LEU A CA 1
ATOM 834 C C . LEU A 1 103 ? -9.064 2.780 10.847 1.00 88.62 103 LEU A C 1
ATOM 836 O O . LEU A 1 103 ? -7.841 2.719 10.786 1.00 88.62 103 LEU A O 1
ATOM 840 N N . THR A 1 104 ? -9.736 2.396 11.932 1.00 86.12 104 THR A N 1
ATOM 841 C CA . THR A 1 104 ? -9.117 1.733 13.091 1.00 86.12 104 THR A CA 1
ATOM 842 C C . THR A 1 104 ? -9.790 0.398 13.385 1.00 86.12 104 THR A C 1
ATOM 844 O O . THR A 1 104 ? -10.979 0.245 13.095 1.00 86.12 104 THR A O 1
ATOM 847 N N . PRO A 1 105 ? -9.067 -0.556 14.001 1.00 82.56 105 PRO A N 1
ATOM 848 C CA . PRO A 1 105 ? -9.684 -1.771 14.522 1.00 82.56 105 PRO A CA 1
ATOM 849 C C . PRO A 1 105 ? -10.756 -1.438 15.563 1.00 82.56 105 PRO A C 1
ATOM 851 O O . PRO A 1 105 ? -10.669 -0.413 16.248 1.00 82.56 105 PRO A O 1
ATOM 854 N N . ARG A 1 106 ? -11.763 -2.309 15.692 1.00 75.81 106 ARG A N 1
ATOM 855 C CA . ARG A 1 106 ? -12.882 -2.098 16.631 1.00 75.81 106 ARG A CA 1
ATOM 856 C C . ARG A 1 106 ? -12.456 -2.241 18.083 1.00 75.81 106 ARG A C 1
ATOM 858 O O . ARG A 1 106 ? -13.008 -1.574 18.953 1.00 75.81 106 ARG A O 1
ATOM 865 N N . ASP A 1 107 ? -11.487 -3.112 18.333 1.00 73.75 107 ASP A N 1
ATOM 866 C CA . ASP A 1 107 ? -10.887 -3.280 19.647 1.00 73.75 107 ASP A CA 1
ATOM 867 C C . ASP A 1 107 ? -9.519 -2.570 19.688 1.00 73.75 107 ASP A C 1
ATOM 869 O O . ASP A 1 107 ? -8.566 -3.035 19.056 1.00 73.75 107 ASP A O 1
ATOM 873 N N . PRO A 1 108 ? -9.383 -1.449 20.425 1.00 62.81 108 PRO A N 1
ATOM 874 C CA . PRO A 1 108 ? -8.113 -0.739 20.566 1.00 62.81 108 PRO A CA 1
ATOM 875 C C . PRO A 1 108 ? -7.062 -1.531 21.362 1.00 62.81 108 PRO A C 1
ATOM 877 O O . PRO A 1 108 ? -5.884 -1.181 21.308 1.00 62.81 108 PRO A O 1
ATOM 880 N N . ALA A 1 109 ? -7.467 -2.582 22.087 1.00 61.03 109 ALA A N 1
ATOM 881 C CA . ALA A 1 109 ? -6.571 -3.530 22.747 1.00 61.03 109 ALA A CA 1
ATOM 882 C C . ALA A 1 109 ? -6.223 -4.739 21.857 1.00 61.03 109 ALA A C 1
ATOM 884 O O . ALA A 1 109 ? -5.399 -5.573 22.252 1.00 61.03 109 ALA A O 1
ATOM 885 N N . SER A 1 110 ? -6.815 -4.834 20.658 1.00 60.19 110 SER A N 1
ATOM 886 C CA . SER A 1 110 ? -6.510 -5.895 19.706 1.00 60.19 110 SER A CA 1
ATOM 887 C C . SER A 1 110 ? -5.031 -5.856 19.340 1.00 60.19 110 SER A C 1
ATOM 889 O O . SER A 1 110 ? -4.442 -4.801 19.090 1.00 60.19 110 SER A O 1
ATOM 891 N N . LYS A 1 111 ? -4.426 -7.046 19.353 1.00 58.75 111 LYS A N 1
ATOM 892 C CA . LYS A 1 111 ? -3.018 -7.286 19.031 1.00 58.75 111 LYS A CA 1
ATOM 893 C C . LYS A 1 111 ? -2.612 -6.551 17.753 1.00 58.75 111 LYS A C 1
ATOM 895 O O . LYS A 1 111 ? -3.394 -6.456 16.815 1.00 58.75 111 LYS A O 1
ATOM 900 N N . LEU A 1 112 ? -1.352 -6.111 17.737 1.00 74.31 112 LEU A N 1
ATOM 901 C CA . LEU A 1 112 ? -0.576 -5.663 16.575 1.00 74.31 112 LEU A CA 1
ATOM 902 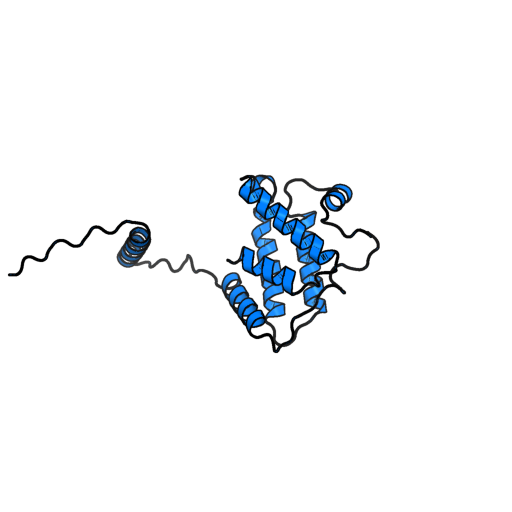C C . LEU A 1 112 ? -1.235 -6.022 15.225 1.00 74.31 112 LEU A C 1
ATOM 904 O O . LEU A 1 112 ? -1.236 -7.190 14.826 1.00 74.31 112 LEU A O 1
ATOM 908 N N . LEU A 1 113 ? -1.783 -5.011 14.537 1.00 84.12 113 LEU A N 1
ATOM 909 C CA . LEU A 1 113 ? -2.477 -5.161 13.249 1.00 84.12 113 LEU A CA 1
ATOM 910 C C . LEU A 1 113 ? -1.652 -5.976 12.247 1.00 84.12 113 LEU A C 1
ATOM 912 O O . LEU A 1 113 ? -0.421 -5.940 12.267 1.00 84.12 113 LEU A O 1
ATOM 916 N N . PHE A 1 114 ? -2.321 -6.673 11.331 1.00 87.06 114 PHE A N 1
ATOM 917 C CA . PHE A 1 114 ? -1.709 -7.459 10.251 1.00 87.06 114 PHE A CA 1
ATOM 918 C C . PHE A 1 114 ? -0.982 -8.743 10.685 1.00 87.06 114 PHE A C 1
ATOM 920 O O . PHE A 1 114 ? -0.706 -9.582 9.829 1.00 87.06 114 PHE A O 1
ATOM 927 N N . GLN A 1 115 ? -0.730 -8.975 11.979 1.00 85.69 115 GLN A N 1
ATOM 928 C CA . GLN A 1 115 ? 0.029 -10.148 12.436 1.00 85.69 115 GLN A CA 1
ATOM 929 C C . GLN A 1 115 ? -0.631 -11.484 12.050 1.00 85.69 115 GLN A C 1
ATOM 931 O O . GLN A 1 115 ? 0.061 -12.423 11.665 1.00 85.69 115 GLN A O 1
ATOM 936 N N . ASN A 1 116 ? -1.966 -11.557 12.105 1.00 84.62 116 ASN A N 1
ATOM 937 C CA . ASN A 1 116 ? -2.740 -12.761 11.762 1.00 84.62 116 ASN A CA 1
ATOM 938 C C . ASN A 1 116 ? -3.582 -12.610 10.482 1.00 84.62 116 ASN A C 1
ATOM 940 O O . ASN A 1 116 ? -4.220 -13.576 10.044 1.00 84.62 116 ASN A O 1
ATOM 944 N N . ALA A 1 117 ? -3.597 -11.415 9.889 1.00 86.81 117 ALA A N 1
ATOM 945 C CA . ALA A 1 117 ? -4.425 -11.088 8.731 1.00 86.81 117 ALA A CA 1
ATOM 946 C C . ALA A 1 117 ? -3.708 -11.289 7.393 1.00 86.81 117 ALA A C 1
ATOM 948 O O . ALA A 1 117 ? -4.362 -11.410 6.360 1.00 86.81 117 ALA A O 1
ATOM 949 N N . ILE A 1 118 ? -2.376 -11.367 7.396 1.00 89.38 118 ILE A N 1
ATOM 950 C CA . ILE A 1 118 ? -1.610 -11.592 6.171 1.00 89.38 118 ILE A CA 1
ATOM 951 C C . ILE A 1 118 ? -1.706 -13.060 5.754 1.00 89.38 118 ILE A C 1
ATOM 953 O O . ILE A 1 118 ? -1.485 -13.981 6.543 1.00 89.38 118 ILE A O 1
ATOM 957 N N . ARG A 1 119 ? -1.997 -13.273 4.473 1.00 88.25 119 ARG A N 1
ATOM 958 C CA . ARG A 1 119 ? -1.924 -14.560 3.790 1.00 88.25 119 ARG A CA 1
ATOM 959 C C . ARG A 1 119 ? -1.156 -14.365 2.490 1.00 88.25 119 ARG A C 1
ATOM 961 O O . ARG A 1 119 ? -1.710 -13.919 1.491 1.00 88.25 119 ARG A O 1
ATOM 968 N N . LEU A 1 120 ? 0.125 -14.720 2.505 1.00 86.00 120 LEU A N 1
ATOM 969 C CA . LEU A 1 120 ? 0.939 -14.689 1.295 1.00 86.00 120 LEU A CA 1
ATOM 970 C C . LEU A 1 120 ? 0.479 -15.798 0.330 1.00 86.00 120 LEU A C 1
ATOM 972 O O . LEU A 1 120 ? 0.289 -16.934 0.777 1.00 86.00 120 LEU A O 1
ATOM 976 N N . PRO A 1 121 ? 0.293 -15.499 -0.969 1.00 85.25 121 PRO A N 1
ATOM 977 C CA . PRO A 1 121 ? -0.045 -16.510 -1.965 1.00 85.25 121 PRO A CA 1
ATOM 978 C C . PRO A 1 121 ? 1.025 -17.598 -2.067 1.00 85.25 121 PRO A C 1
ATOM 980 O O . PRO A 1 121 ? 2.218 -17.321 -1.899 1.00 85.25 121 PRO A O 1
ATOM 983 N N . ASP A 1 122 ? 0.603 -18.824 -2.381 1.00 84.31 122 ASP A N 1
ATOM 984 C CA . ASP A 1 122 ? 1.524 -19.942 -2.600 1.00 84.31 122 ASP A CA 1
ATOM 985 C C . ASP A 1 122 ? 2.530 -19.612 -3.711 1.00 84.31 122 ASP A C 1
ATOM 987 O O . ASP A 1 12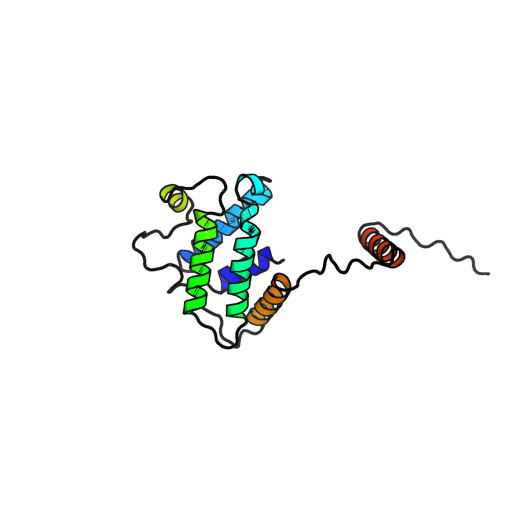2 ? 2.192 -18.912 -4.663 1.00 84.31 122 ASP A O 1
ATOM 991 N N . ALA A 1 123 ? 3.759 -20.116 -3.595 1.00 80.88 123 ALA A N 1
ATOM 992 C CA . ALA A 1 123 ? 4.833 -19.883 -4.558 1.00 80.88 123 ALA A CA 1
ATOM 993 C C . ALA A 1 123 ? 4.464 -20.332 -5.983 1.00 80.88 123 ALA A C 1
ATOM 995 O O . ALA A 1 123 ? 4.994 -19.787 -6.943 1.00 80.88 123 ALA A O 1
ATOM 996 N N . SER A 1 124 ? 3.517 -21.265 -6.113 1.00 84.25 124 SER A N 1
ATOM 997 C CA . SER A 1 124 ? 2.945 -21.716 -7.385 1.00 84.25 124 SER A CA 1
ATOM 998 C C . SER A 1 124 ? 2.083 -20.668 -8.107 1.00 84.25 124 SER A C 1
ATOM 1000 O O . SER A 1 124 ? 1.793 -20.825 -9.294 1.00 84.25 124 SER A O 1
ATOM 1002 N N . ASN A 1 125 ? 1.668 -19.592 -7.428 1.00 89.25 125 ASN A N 1
ATOM 1003 C CA . ASN A 1 125 ? 0.849 -18.532 -8.012 1.00 89.25 125 ASN A CA 1
ATOM 1004 C C . ASN A 1 125 ? 1.700 -17.583 -8.875 1.00 89.25 125 ASN A C 1
ATOM 1006 O O . ASN A 1 125 ? 2.025 -16.458 -8.483 1.00 89.25 125 ASN A O 1
ATOM 1010 N N . GLU A 1 126 ? 2.069 -18.053 -10.065 1.00 89.94 126 GLU A N 1
ATOM 1011 C CA . GLU A 1 126 ? 2.912 -17.310 -11.006 1.00 89.94 126 GLU A CA 1
ATOM 1012 C C . GLU A 1 126 ? 2.300 -15.978 -11.442 1.00 89.94 126 GLU A C 1
ATOM 1014 O O . GLU A 1 126 ? 3.031 -15.005 -11.634 1.00 89.94 126 GLU A O 1
ATOM 1019 N N . ASP A 1 127 ? 0.974 -15.898 -11.569 1.00 91.69 127 ASP A N 1
ATOM 1020 C CA . ASP A 1 127 ? 0.298 -14.666 -11.980 1.00 91.69 127 ASP A CA 1
ATOM 1021 C C . ASP A 1 127 ? 0.462 -13.566 -10.929 1.00 91.69 127 ASP A C 1
ATOM 1023 O O . ASP A 1 127 ? 0.821 -12.433 -11.266 1.00 91.69 127 ASP A O 1
ATOM 1027 N N . PHE A 1 128 ? 0.304 -13.910 -9.649 1.00 92.06 128 PHE A N 1
ATOM 1028 C CA . PHE A 1 128 ? 0.552 -12.987 -8.546 1.00 92.06 128 PHE A CA 1
ATOM 1029 C C . PHE A 1 128 ? 2.011 -12.516 -8.525 1.00 92.06 128 PHE A C 1
ATOM 1031 O O . PHE A 1 128 ? 2.275 -11.313 -8.540 1.00 92.06 128 PHE A O 1
ATOM 1038 N N . TYR A 1 129 ? 2.985 -13.432 -8.556 1.00 92.12 129 TYR A N 1
ATOM 1039 C CA . TYR A 1 129 ? 4.399 -13.038 -8.494 1.00 92.12 129 TYR A CA 1
ATOM 1040 C C . TYR A 1 129 ? 4.881 -12.341 -9.770 1.00 92.12 129 TYR A C 1
ATOM 1042 O O . TYR A 1 129 ? 5.803 -11.527 -9.727 1.00 92.12 129 TYR A O 1
ATOM 1050 N N . ARG A 1 130 ? 4.248 -12.582 -10.922 1.00 92.94 130 ARG A N 1
ATOM 1051 C CA . ARG A 1 130 ? 4.456 -11.775 -12.132 1.00 92.94 130 ARG A CA 1
ATOM 1052 C C . ARG A 1 130 ? 3.984 -10.336 -11.925 1.00 92.94 130 ARG A C 1
ATOM 1054 O O . ARG A 1 130 ? 4.704 -9.416 -12.311 1.00 92.94 130 ARG A O 1
ATOM 1061 N N . GLN A 1 131 ? 2.825 -10.128 -11.297 1.00 93.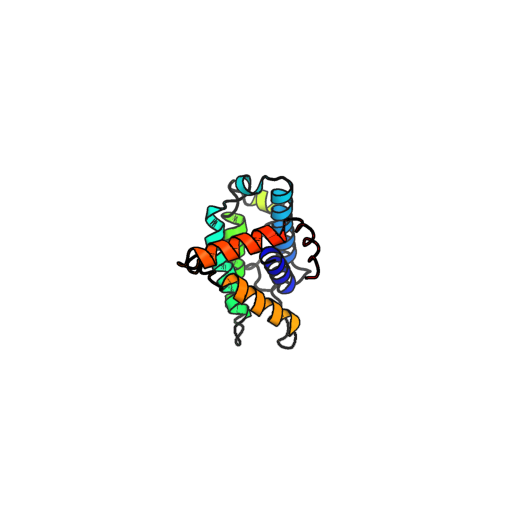06 131 GLN A N 1
ATOM 1062 C CA . GLN A 1 131 ? 2.344 -8.787 -10.951 1.00 93.06 131 GLN A CA 1
ATOM 1063 C C . GLN A 1 131 ? 3.259 -8.098 -9.933 1.00 93.06 131 GLN A C 1
ATOM 1065 O O . GLN A 1 131 ? 3.596 -6.933 -10.130 1.00 93.06 131 GLN A O 1
ATOM 1070 N N . VAL A 1 132 ? 3.728 -8.814 -8.905 1.00 94.12 132 VAL A N 1
ATOM 1071 C CA . VAL A 1 132 ? 4.702 -8.291 -7.928 1.00 94.12 132 VAL A CA 1
ATOM 1072 C C . VAL A 1 132 ? 5.993 -7.860 -8.622 1.00 94.12 132 VAL A C 1
ATOM 1074 O O . VAL A 1 132 ? 6.442 -6.740 -8.403 1.00 94.12 132 VAL A O 1
ATOM 1077 N N . ARG A 1 133 ? 6.553 -8.693 -9.512 1.00 94.00 133 ARG A N 1
ATOM 1078 C CA . ARG A 1 133 ? 7.749 -8.360 -10.307 1.00 94.00 133 ARG A CA 1
ATOM 1079 C C . ARG A 1 133 ? 7.534 -7.116 -11.169 1.00 94.00 133 ARG A C 1
ATOM 1081 O O . ARG A 1 133 ? 8.365 -6.214 -11.151 1.00 94.00 133 ARG A O 1
ATOM 1088 N N . ARG A 1 134 ? 6.401 -7.026 -11.873 1.00 94.06 134 ARG A N 1
ATOM 1089 C CA . ARG A 1 134 ? 6.046 -5.848 -12.684 1.00 94.06 134 ARG A CA 1
ATOM 1090 C C . ARG A 1 134 ? 5.929 -4.592 -11.825 1.00 94.06 134 ARG A C 1
ATOM 1092 O O . ARG A 1 134 ? 6.505 -3.567 -12.176 1.00 94.06 134 ARG A O 1
ATOM 1099 N N . LEU A 1 135 ? 5.217 -4.669 -10.703 1.00 94.38 135 LEU A N 1
ATOM 1100 C CA . LEU A 1 135 ? 5.068 -3.542 -9.789 1.00 94.38 135 LEU A CA 1
ATOM 1101 C C . LEU A 1 135 ? 6.416 -3.141 -9.186 1.00 94.38 135 LEU A C 1
ATOM 1103 O O . LEU A 1 135 ? 6.706 -1.953 -9.105 1.00 94.38 135 LEU A O 1
ATOM 1107 N N . HIS A 1 136 ? 7.264 -4.108 -8.831 1.00 93.56 136 HIS A N 1
ATOM 1108 C CA . HIS A 1 136 ? 8.626 -3.846 -8.383 1.00 93.56 136 HIS A CA 1
ATOM 1109 C C . HIS A 1 136 ? 9.392 -3.064 -9.447 1.00 93.56 136 HIS A C 1
ATOM 1111 O O . HIS A 1 136 ? 9.987 -2.040 -9.130 1.00 93.56 136 HIS A O 1
ATOM 1117 N N . THR A 1 137 ? 9.343 -3.492 -10.712 1.00 91.81 137 THR A N 1
ATOM 1118 C CA . THR A 1 137 ? 9.974 -2.767 -11.819 1.00 91.81 137 THR A CA 1
ATOM 1119 C C . THR A 1 137 ? 9.411 -1.359 -11.959 1.00 91.81 137 THR A C 1
ATOM 1121 O O . THR A 1 137 ? 10.208 -0.443 -12.019 1.00 91.81 137 THR A O 1
ATOM 1124 N N . ILE A 1 138 ? 8.091 -1.154 -11.926 1.00 90.75 138 ILE A N 1
ATOM 1125 C CA . ILE A 1 138 ? 7.473 0.185 -12.030 1.00 90.75 138 ILE A CA 1
ATOM 1126 C C . ILE A 1 138 ? 7.915 1.101 -10.885 1.00 90.75 138 ILE A C 1
ATOM 1128 O O . ILE A 1 138 ? 8.212 2.273 -11.094 1.00 90.75 138 ILE A O 1
ATOM 1132 N N . LEU A 1 139 ? 7.954 0.570 -9.661 1.00 89.88 139 LEU A N 1
ATOM 1133 C CA . LEU A 1 139 ? 8.355 1.341 -8.491 1.00 89.88 139 LEU A CA 1
ATOM 1134 C C . LEU A 1 139 ? 9.870 1.515 -8.402 1.00 89.88 139 LEU A C 1
ATOM 1136 O O . LEU A 1 139 ? 10.314 2.395 -7.692 1.00 89.88 139 LEU A O 1
ATOM 1140 N N . THR A 1 140 ? 10.700 0.690 -9.034 1.00 88.69 140 THR A N 1
ATOM 1141 C CA . THR A 1 140 ? 12.170 0.813 -8.929 1.00 88.69 140 THR A CA 1
ATOM 1142 C C . THR A 1 140 ? 12.810 1.391 -10.176 1.00 88.69 140 THR A C 1
ATOM 1144 O O . THR A 1 140 ? 13.931 1.903 -10.096 1.00 88.69 140 THR A O 1
ATOM 1147 N N . SER A 1 141 ? 12.106 1.363 -11.309 1.00 82.44 141 SER A N 1
ATOM 1148 C CA . SER A 1 141 ? 12.523 2.010 -12.537 1.00 82.44 141 SER A CA 1
ATOM 1149 C C . SER A 1 141 ? 12.621 3.495 -12.259 1.00 82.44 141 SER A C 1
ATOM 1151 O O . SER A 1 141 ? 11.630 4.218 -12.172 1.00 82.44 141 SER A O 1
ATOM 1153 N N . ARG A 1 142 ? 13.855 3.958 -12.100 1.00 66.06 142 ARG A N 1
ATOM 1154 C CA . ARG A 1 142 ? 14.149 5.368 -12.243 1.00 66.06 142 ARG A CA 1
ATOM 1155 C C . ARG A 1 142 ? 13.925 5.660 -13.712 1.00 66.06 142 ARG A C 1
ATOM 1157 O O . ARG A 1 142 ? 14.785 5.330 -14.525 1.00 66.06 142 ARG A O 1
ATOM 1164 N N . ASP A 1 143 ? 12.785 6.257 -14.042 1.00 56.19 143 ASP A N 1
ATOM 1165 C CA . ASP A 1 143 ? 12.698 7.017 -15.275 1.00 56.19 143 ASP A CA 1
ATOM 1166 C C . ASP A 1 143 ? 13.846 8.010 -15.204 1.00 56.19 143 ASP A C 1
ATOM 1168 O O . ASP A 1 143 ? 13.855 8.953 -14.405 1.00 56.19 143 ASP A O 1
ATOM 1172 N N . SER A 1 144 ? 14.887 7.757 -15.988 1.00 50.06 144 SER A N 1
ATOM 1173 C CA . SER A 1 144 ? 15.881 8.763 -16.258 1.00 50.06 144 SER A CA 1
ATOM 1174 C C . SER A 1 144 ? 15.152 9.856 -17.030 1.00 50.06 144 SER A C 1
ATOM 1176 O O . SER A 1 144 ? 15.252 9.944 -18.243 1.00 50.06 144 SER A O 1
ATOM 1178 N N . MET A 1 145 ? 14.474 10.770 -16.333 1.00 48.81 145 MET A N 1
ATOM 1179 C CA . MET A 1 145 ? 14.152 12.085 -16.895 1.00 48.81 145 MET A CA 1
ATOM 1180 C C . MET A 1 145 ? 15.446 12.813 -17.323 1.00 48.81 145 MET A C 1
ATOM 1182 O O . MET A 1 145 ? 15.400 13.795 -18.050 1.00 48.81 145 MET A O 1
ATOM 1186 N N . HIS A 1 146 ? 16.614 12.293 -16.921 1.00 51.62 146 HIS A N 1
ATOM 1187 C CA . HIS A 1 146 ? 17.939 12.637 -17.434 1.00 51.62 146 HIS A CA 1
ATOM 1188 C C . HIS A 1 146 ? 18.308 12.022 -18.797 1.00 51.62 146 HIS A C 1
ATOM 1190 O O . HIS A 1 146 ? 19.293 12.454 -19.384 1.00 51.62 146 HIS A O 1
ATOM 1196 N N . SER A 1 147 ? 17.558 11.058 -19.341 1.00 57.06 147 SER A N 1
ATOM 1197 C CA . SER A 1 147 ? 17.785 10.528 -20.695 1.00 57.06 147 SER A CA 1
ATOM 1198 C C . SER A 1 147 ? 16.961 11.270 -21.745 1.00 57.06 147 SER A C 1
ATOM 1200 O O . SER A 1 147 ? 16.562 10.687 -22.753 1.00 57.06 147 SER A O 1
ATOM 1202 N N . VAL A 1 148 ? 16.690 12.562 -21.533 1.00 61.91 148 VAL A N 1
ATOM 1203 C CA . VAL A 1 148 ? 16.308 13.417 -22.656 1.00 61.91 148 VAL A CA 1
ATOM 1204 C C . VAL A 1 148 ? 17.513 13.444 -23.596 1.00 61.91 148 VAL A C 1
ATOM 1206 O O . VAL A 1 148 ? 18.607 13.812 -23.158 1.00 61.91 148 VAL A O 1
ATOM 1209 N N . PRO A 1 149 ? 17.361 13.060 -24.875 1.00 67.69 149 PRO A N 1
ATOM 1210 C CA . PRO A 1 149 ? 18.466 13.130 -25.811 1.00 67.69 149 PRO A CA 1
ATOM 1211 C C . PRO A 1 149 ? 19.021 14.556 -25.839 1.00 67.69 149 PRO A C 1
ATOM 1213 O O . PRO A 1 149 ? 18.283 15.508 -26.101 1.00 67.69 149 PRO A O 1
ATOM 1216 N N . VAL A 1 150 ? 20.326 14.712 -25.596 1.00 75.69 150 VAL A N 1
ATOM 1217 C CA . VAL A 1 150 ? 21.007 16.015 -25.733 1.00 75.69 150 VAL A CA 1
ATOM 1218 C C . VAL A 1 150 ? 20.852 16.537 -27.169 1.00 75.69 150 VAL A C 1
ATOM 1220 O O . VAL A 1 150 ? 20.773 17.741 -27.403 1.00 75.69 150 VAL A O 1
ATOM 1223 N N . ASN A 1 151 ? 20.732 15.618 -28.135 1.00 86.94 151 ASN A N 1
ATOM 1224 C CA . ASN A 1 151 ? 20.464 15.939 -29.526 1.00 86.94 151 ASN A CA 1
ATOM 1225 C C . ASN A 1 151 ? 19.067 16.563 -29.705 1.00 86.94 151 ASN A C 1
ATOM 1227 O O . ASN A 1 151 ? 18.027 15.937 -29.476 1.00 86.94 151 ASN A O 1
ATOM 1231 N N . LEU A 1 152 ? 19.069 17.802 -30.194 1.00 85.81 152 LEU A N 1
ATOM 1232 C CA . LEU A 1 152 ? 17.881 18.603 -30.450 1.00 85.81 152 LEU A CA 1
ATOM 1233 C C . LEU A 1 152 ? 16.936 17.967 -31.489 1.00 85.81 152 LEU A C 1
ATOM 1235 O O . LEU A 1 152 ? 15.721 18.085 -31.351 1.00 85.81 152 LEU A O 1
ATOM 1239 N N . GLU A 1 153 ? 17.466 17.251 -32.482 1.00 88.25 153 GLU A N 1
ATOM 1240 C CA . GLU A 1 153 ? 16.680 16.554 -33.509 1.00 88.25 153 GLU A CA 1
ATOM 1241 C C . GLU A 1 153 ? 15.976 15.315 -32.945 1.00 88.25 153 GLU A C 1
ATOM 1243 O O . GLU A 1 153 ? 14.801 15.083 -33.219 1.00 88.25 153 GLU A O 1
ATOM 1248 N N . ALA A 1 154 ? 16.650 14.551 -32.082 1.00 85.94 154 ALA A N 1
ATOM 1249 C CA . ALA A 1 154 ? 16.031 13.411 -31.406 1.00 85.94 154 ALA A CA 1
ATOM 1250 C C . ALA A 1 154 ? 14.877 13.866 -30.496 1.00 85.94 154 ALA A C 1
ATOM 1252 O O . ALA A 1 154 ? 13.796 13.280 -30.526 1.00 85.94 154 ALA A O 1
ATOM 1253 N N . ARG A 1 155 ? 15.058 14.978 -29.769 1.00 83.94 155 ARG A N 1
ATOM 1254 C CA . ARG A 1 155 ? 13.973 15.637 -29.024 1.00 83.94 155 ARG A CA 1
ATOM 1255 C C . ARG A 1 155 ? 12.812 16.061 -29.923 1.00 83.94 155 ARG A C 1
ATOM 1257 O O . ARG A 1 155 ? 11.663 15.817 -29.569 1.00 83.94 155 ARG A O 1
ATOM 1264 N N . ARG A 1 156 ? 13.096 16.683 -31.074 1.00 86.00 156 ARG A N 1
ATOM 1265 C CA . ARG A 1 156 ? 12.064 17.095 -32.042 1.00 86.00 156 ARG A CA 1
ATOM 1266 C C . ARG A 1 156 ? 11.275 15.900 -32.565 1.00 86.00 156 ARG A C 1
ATOM 1268 O O . ARG A 1 156 ? 10.055 15.977 -32.610 1.00 86.00 156 ARG A O 1
ATOM 1275 N N . ARG A 1 157 ? 11.941 14.791 -32.891 1.00 86.94 157 ARG A N 1
ATOM 1276 C CA . ARG A 1 157 ? 11.284 13.563 -33.366 1.00 86.94 157 ARG A CA 1
ATOM 1277 C C . ARG A 1 157 ? 10.417 12.907 -32.300 1.00 86.94 157 ARG A C 1
ATOM 1279 O O . ARG A 1 157 ? 9.307 12.498 -32.613 1.00 86.94 157 ARG A O 1
ATOM 1286 N N . ILE A 1 158 ? 10.880 12.853 -31.051 1.00 83.50 158 ILE A N 1
ATOM 1287 C CA . ILE A 1 158 ? 10.080 12.324 -29.935 1.00 83.50 158 ILE A CA 1
ATOM 1288 C C . ILE A 1 158 ? 8.856 13.211 -29.685 1.00 83.50 158 ILE A C 1
ATOM 1290 O O . ILE A 1 158 ? 7.750 12.695 -29.553 1.00 83.50 158 ILE A O 1
ATOM 1294 N N . ALA A 1 159 ? 9.027 14.536 -29.679 1.00 82.69 159 ALA A N 1
ATOM 1295 C CA . ALA A 1 159 ? 7.914 15.473 -29.529 1.00 82.69 159 ALA A CA 1
ATOM 1296 C C . ALA A 1 159 ? 6.915 15.362 -30.692 1.00 82.69 159 ALA A C 1
ATOM 1298 O O . ALA A 1 159 ? 5.710 15.315 -30.466 1.00 82.69 159 ALA A O 1
ATOM 1299 N N . PHE A 1 160 ? 7.408 15.264 -31.930 1.00 83.38 160 PHE A N 1
ATOM 1300 C CA . PHE A 1 160 ? 6.577 15.064 -33.115 1.00 83.38 160 PHE A CA 1
ATOM 1301 C C . PHE A 1 160 ? 5.795 13.750 -33.037 1.00 83.38 160 PHE A C 1
ATOM 1303 O O . PHE A 1 160 ? 4.587 13.750 -33.254 1.00 83.38 160 PHE A O 1
ATOM 1310 N N . PHE A 1 161 ? 6.455 12.652 -32.659 1.00 82.69 161 PHE A N 1
ATOM 1311 C CA . PHE A 1 161 ? 5.817 11.351 -32.475 1.00 82.69 161 PHE A CA 1
ATOM 1312 C C . PHE A 1 161 ? 4.739 11.401 -31.388 1.00 82.69 161 PHE A C 1
ATOM 1314 O O . PHE A 1 161 ? 3.591 11.052 -31.649 1.00 82.69 161 PHE A O 1
ATOM 1321 N N . SER A 1 162 ? 5.075 11.910 -30.201 1.00 83.50 162 SER A N 1
ATOM 1322 C CA . SER A 1 162 ? 4.138 12.048 -29.082 1.00 83.50 162 SER A CA 1
ATOM 1323 C C . SER A 1 162 ? 2.921 12.891 -29.462 1.00 83.50 162 SER A C 1
ATOM 1325 O O . SER A 1 162 ? 1.795 12.500 -29.177 1.00 83.50 162 SER A O 1
ATOM 1327 N N . ASN A 1 163 ? 3.124 14.014 -30.154 1.00 82.25 163 ASN A N 1
ATOM 1328 C CA . ASN A 1 163 ? 2.024 14.845 -30.640 1.00 82.25 163 ASN A CA 1
ATOM 1329 C C . ASN A 1 163 ? 1.198 14.113 -31.707 1.00 82.25 163 ASN A C 1
ATOM 1331 O O . ASN A 1 163 ? -0.023 14.196 -31.688 1.00 82.25 163 ASN A O 1
ATOM 1335 N N . SER A 1 164 ? 1.833 13.353 -32.603 1.00 81.56 164 SER A N 1
ATOM 1336 C CA . SER A 1 164 ? 1.127 12.596 -33.645 1.00 81.56 164 SER A CA 1
ATOM 1337 C C . SER A 1 164 ? 0.225 11.483 -33.105 1.00 81.56 164 SER A C 1
ATOM 1339 O O . SER A 1 164 ? -0.758 11.161 -33.758 1.00 81.56 164 SER A O 1
ATOM 1341 N N . LEU A 1 165 ? 0.503 10.938 -31.912 1.00 81.75 165 LEU A N 1
ATOM 1342 C CA . LEU A 1 165 ? -0.364 9.940 -31.269 1.00 81.75 165 LEU A CA 1
ATOM 1343 C C . LEU A 1 165 ? -1.740 10.504 -30.886 1.00 81.75 165 LEU A C 1
ATOM 1345 O O . LEU A 1 165 ? -2.711 9.754 -30.837 1.00 81.75 165 LEU A O 1
ATOM 1349 N N . PHE A 1 166 ? -1.821 11.808 -30.613 1.00 79.62 166 PHE A N 1
ATOM 1350 C CA . PHE A 1 166 ? -3.054 12.487 -30.198 1.00 79.62 166 PHE A CA 1
ATOM 1351 C C . PHE A 1 166 ? -3.625 13.414 -31.274 1.00 79.62 166 PHE A C 1
ATOM 1353 O O . PHE A 1 166 ? -4.716 13.958 -31.109 1.00 79.62 166 PHE A O 1
ATOM 1360 N N . MET A 1 167 ? -2.899 13.604 -32.374 1.00 79.50 167 MET A N 1
ATOM 1361 C CA . MET A 1 167 ? -3.360 14.381 -33.514 1.00 79.50 167 MET A CA 1
ATOM 1362 C C . MET A 1 167 ? -3.988 13.460 -34.554 1.00 79.50 167 MET A C 1
ATOM 1364 O O . MET A 1 167 ? -3.446 12.409 -34.887 1.00 79.50 167 MET A O 1
ATOM 1368 N N . ASN A 1 168 ? -5.096 13.900 -35.147 1.00 70.88 168 ASN A N 1
ATOM 1369 C CA . ASN A 1 168 ? -5.607 13.275 -36.360 1.00 70.88 168 ASN A CA 1
ATOM 1370 C C . ASN A 1 168 ? -4.609 13.534 -37.491 1.00 70.88 168 ASN A C 1
ATOM 1372 O O . ASN A 1 168 ? -4.506 14.655 -37.992 1.00 70.88 168 ASN A O 1
ATOM 1376 N N . MET A 1 169 ? -3.844 12.507 -37.858 1.00 76.50 169 MET A N 1
ATOM 1377 C CA . MET A 1 169 ? -2.854 12.622 -38.919 1.00 76.50 169 MET A CA 1
ATOM 1378 C C . MET A 1 169 ? -3.577 12.903 -40.247 1.00 76.50 169 MET A C 1
ATOM 1380 O O . MET A 1 169 ? -4.464 12.132 -40.627 1.00 76.50 169 MET A O 1
ATOM 1384 N N . PRO A 1 170 ? -3.254 14.006 -40.947 1.00 72.25 170 PRO A N 1
ATOM 1385 C CA . PRO A 1 170 ? -3.875 14.302 -42.227 1.00 72.25 170 PRO A CA 1
ATOM 1386 C C . PRO A 1 170 ? -3.543 13.198 -43.232 1.00 72.25 170 PRO A C 1
ATOM 1388 O O . PRO A 1 170 ? -2.461 12.608 -43.199 1.00 72.25 170 PRO A O 1
ATOM 1391 N N . HIS A 1 171 ? -4.493 12.912 -44.121 1.00 71.69 171 HIS A N 1
ATOM 1392 C CA . HIS A 1 171 ? -4.312 11.892 -45.145 1.00 71.69 171 HIS A CA 1
ATOM 1393 C C . HIS A 1 171 ? -3.132 12.264 -46.047 1.00 71.69 171 HIS A C 1
ATOM 1395 O O . HIS A 1 171 ? -2.983 13.429 -46.427 1.00 71.69 171 HIS A O 1
ATOM 1401 N N . ALA A 1 172 ? -2.290 11.282 -46.373 1.00 78.94 172 ALA A N 1
ATOM 1402 C CA . ALA A 1 172 ? -1.140 11.527 -47.230 1.00 78.94 172 ALA A CA 1
ATOM 1403 C C . ALA A 1 172 ? -1.609 12.073 -48.594 1.00 78.94 172 ALA A C 1
ATOM 1405 O O . ALA A 1 172 ? -2.599 11.569 -49.138 1.00 78.94 172 ALA A O 1
ATOM 1406 N N . PRO A 1 173 ? -0.932 13.095 -49.150 1.00 80.31 173 PRO A N 1
ATOM 1407 C CA . PRO A 1 173 ? -1.264 13.607 -50.472 1.00 80.31 173 PRO A CA 1
ATOM 1408 C C . PRO A 1 173 ? -1.103 12.496 -51.515 1.00 80.31 173 PRO A C 1
ATOM 1410 O O . PRO A 1 173 ? -0.220 11.642 -51.398 1.00 80.31 173 PRO A O 1
ATOM 1413 N N . GLN A 1 174 ? -1.966 12.495 -52.534 1.00 78.00 174 GLN A N 1
ATOM 1414 C CA . GLN A 1 174 ? -1.849 11.539 -53.631 1.00 78.00 174 GLN A CA 1
ATOM 1415 C C . GLN A 1 174 ? -0.513 11.746 -54.3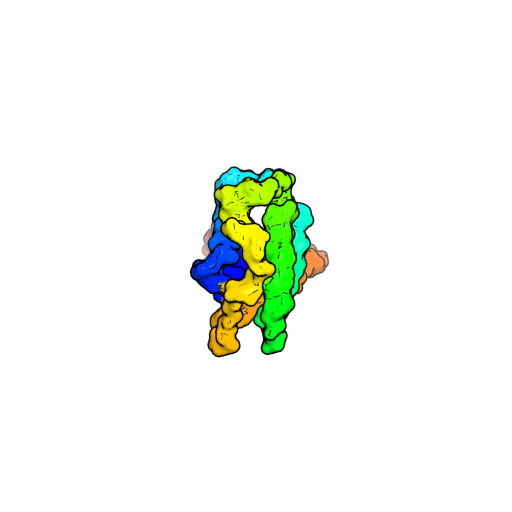44 1.00 78.00 174 GLN A C 1
ATOM 1417 O O . GLN A 1 174 ? -0.185 12.852 -54.768 1.00 78.00 174 GLN A O 1
ATOM 1422 N N . VAL A 1 175 ? 0.257 10.664 -54.459 1.00 80.00 175 VAL A N 1
ATOM 1423 C CA . VAL A 1 175 ? 1.490 10.655 -55.242 1.00 80.00 175 VAL A CA 1
ATOM 1424 C C . VAL A 1 175 ? 1.086 10.780 -56.705 1.00 80.00 175 VAL A C 1
ATOM 1426 O O . VAL A 1 175 ? 0.504 9.846 -57.265 1.00 80.00 175 VAL A O 1
ATOM 1429 N N . GLU A 1 176 ? 1.365 11.929 -57.321 1.00 71.31 176 GLU A N 1
ATOM 1430 C CA . GLU A 1 176 ? 1.334 12.024 -58.777 1.00 71.31 176 GLU A CA 1
ATOM 1431 C C . GLU A 1 176 ? 2.333 11.008 -59.327 1.00 71.31 176 GLU A C 1
ATOM 1433 O O . GLU A 1 176 ? 3.522 11.021 -58.998 1.00 71.31 176 GLU A O 1
ATOM 1438 N N . LYS A 1 177 ? 1.818 10.065 -60.116 1.00 64.00 177 LYS A N 1
ATOM 1439 C CA . LYS A 1 177 ? 2.652 9.133 -60.865 1.00 64.00 177 LYS A CA 1
ATOM 1440 C C . LYS A 1 177 ? 3.418 9.955 -61.901 1.00 64.00 177 LYS A C 1
ATOM 1442 O O . LYS A 1 177 ? 2.783 10.551 -62.768 1.00 64.00 177 LYS A O 1
ATOM 1447 N N . MET A 1 178 ? 4.744 9.996 -61.771 1.00 53.84 178 MET A N 1
ATOM 1448 C CA . MET A 1 178 ? 5.634 10.410 -62.860 1.00 53.84 178 MET A CA 1
ATOM 1449 C C . MET A 1 178 ? 5.624 9.370 -63.976 1.00 53.84 178 MET A C 1
ATOM 1451 O O . MET A 1 178 ? 5.544 8.162 -63.646 1.00 53.84 178 MET A O 1
#

Radius of gyration: 22.11 Å; chains: 1; bounding box: 37×41×86 Å

Secondary structure (DSSP, 8-state):
-HHHHHHHHHHHHB-TTSHHHHHHHHHHHHHHHHHHTT-HHHHB-GGGHHHHHHHHHHHHHHHHSSS--HHHHHHHHHHHHHIIIIISBSS---HHHHHHTT-S-S-TTS-STTTTTB-PPPTT-HHHHHHHHHHHHHHH----TT-S-SSHHHHHHHHHHHHHHHS-PPPPPP----

Organism: NCBI:txid264402

Sequence (178 aa):
EAYDSIKHLLLSIIKTDTEEHSIITVFFQMIDLSIQSENFVKTFRVDLLPKIYETLQKLVGLLNDEKKDGGRVVNVLQSLYEIATRQFFTEKKTTEQLSNEGLTPRDPASKLLFQNAIRLPDASNEDFYRQVRRLHTILTSRDSMHSVPVNLEARRRIAFFSNSLFMNMPHAPQVEKM

InterPro domains:
  IPR058851 Callose synthase, helical domain [PF25968] (1-140)

Foldseek 3Di:
DLLVLLLCLLLVFFACPDLSNVLSVLLVVVCVVCVVVVNNVVFWDPVCPVVLLVLVLQLLVLLLDPDRDQVVNLVSVLVNLCCSQQPTTPDGDDPVRCVVSSNDDPDPPDPRPPPPGGDRDDPPPVVSSVSSVVSNCVSVDPPCPVPPPPDPVVNVVVVVVVVPVVDPDDDDDDDDDD